Protein AF-A0A1W9NXF7-F1 (afdb_monomer)

Solvent-accessible surface area (backbone atoms only — not comparable to full-atom values): 7085 Å² total; per-residue (Å²): 107,64,58,50,36,44,80,71,62,69,41,52,66,60,58,42,10,56,78,69,75,46,54,50,72,58,42,50,54,52,38,56,53,50,54,50,54,51,52,50,25,68,75,69,70,48,86,86,80,89,77,82,82,99,68,83,76,77,65,59,101,68,73,62,82,70,67,76,68,91,61,62,93,75,79,64,68,71,54,42,19,26,22,85,88,78,66,51,72,43,80,42,50,74,98,51,53,36,66,77,38,61,32,92,88,76,62,46,57,16,36,78,99

pLDDT: mean 80.31, std 16.04, range [45.72, 96.5]

Secondary structure (DSSP, 8-state):
-HHIIIIIS---HHHHHHHTTS-HHHHHHHHHHHHHHHHHHHHHT------SSS------TT----------TT--S--EEE-TTT--EEEPPTTS-GGGSBPTTT-PBPEE-

Foldseek 3Di:
DLCCVCVVVVDDLCVSCVVVVHDSVVSVVVNVVVVVVVVCCVVVVNDDDDDDDPDDPPPPPPPPPPPPPPPPPAQDQAFWWAFPPPRDTDRDHHPAAQQNDADPPPRHGTHTD

Structure (mmCIF, N/CA/C/O backbone):
data_AF-A0A1W9NXF7-F1
#
_entry.id   AF-A0A1W9NXF7-F1
#
loop_
_atom_site.group_PDB
_atom_site.id
_atom_site.type_symbol
_atom_site.label_atom_id
_atom_site.label_alt_id
_atom_site.label_comp_id
_atom_site.label_asym_id
_atom_site.label_entity_id
_atom_site.label_seq_id
_atom_site.pdbx_PDB_ins_code
_atom_site.Cartn_x
_atom_site.Cartn_y
_atom_site.Cartn_z
_atom_site.occupancy
_atom_site.B_iso_or_equiv
_atom_site.auth_seq_id
_atom_site.auth_comp_id
_atom_site.auth_asym_id
_atom_site.auth_atom_id
_atom_site.pdbx_PDB_model_num
ATOM 1 N N . GLU A 1 1 ? -6.644 0.935 5.507 1.00 83.06 1 GLU A N 1
ATOM 2 C CA . GLU A 1 1 ? -7.613 1.759 6.262 1.00 83.06 1 GLU A CA 1
ATOM 3 C C . GLU A 1 1 ? -7.013 2.551 7.431 1.00 83.06 1 GLU A C 1
ATOM 5 O O . GLU A 1 1 ? -7.155 3.764 7.431 1.00 83.06 1 GLU A O 1
ATOM 10 N N . ALA A 1 2 ? -6.282 1.943 8.378 1.00 86.25 2 ALA A N 1
ATOM 11 C CA . ALA A 1 2 ? -5.715 2.667 9.535 1.00 86.25 2 ALA A CA 1
ATOM 12 C C . ALA A 1 2 ? -4.856 3.901 9.172 1.00 86.25 2 ALA A C 1
ATOM 14 O O . ALA A 1 2 ? -5.066 4.982 9.716 1.00 86.25 2 ALA A O 1
ATOM 15 N N . VAL A 1 3 ? -3.947 3.758 8.197 1.00 89.94 3 VAL A N 1
ATOM 16 C CA . VAL A 1 3 ? -3.121 4.863 7.664 1.00 89.94 3 VAL A CA 1
ATOM 17 C C . VAL A 1 3 ? -3.997 5.976 7.081 1.00 89.94 3 VAL A C 1
ATOM 19 O O . VAL A 1 3 ? -3.748 7.147 7.316 1.00 89.94 3 VAL A O 1
ATOM 22 N N . ARG A 1 4 ? -5.093 5.630 6.395 1.00 88.81 4 ARG A N 1
ATOM 23 C CA . ARG A 1 4 ? -6.018 6.611 5.811 1.00 88.81 4 ARG A CA 1
ATOM 24 C C . ARG A 1 4 ? -6.738 7.433 6.882 1.00 88.81 4 ARG A C 1
ATOM 26 O O . ARG A 1 4 ? -6.915 8.634 6.725 1.00 88.81 4 ARG A O 1
ATOM 33 N N . LEU A 1 5 ? -7.198 6.783 7.949 1.00 90.31 5 LEU A N 1
ATOM 34 C CA . LEU A 1 5 ? -7.934 7.454 9.021 1.00 90.31 5 LEU A CA 1
ATOM 35 C C . LEU A 1 5 ? -7.038 8.409 9.811 1.00 90.31 5 LEU A C 1
ATOM 37 O O . LEU A 1 5 ? -7.491 9.498 10.152 1.00 90.31 5 LEU A O 1
ATOM 41 N N . LYS A 1 6 ? -5.789 8.011 10.080 1.00 90.62 6 LYS A N 1
ATOM 42 C CA . LYS A 1 6 ? -4.873 8.823 10.882 1.00 90.62 6 LYS A CA 1
ATOM 43 C C . LYS A 1 6 ? -4.098 9.854 10.067 1.00 90.62 6 LYS A C 1
ATOM 45 O O . LYS A 1 6 ? -4.051 10.995 10.488 1.00 90.62 6 LYS A O 1
ATOM 50 N N . ASP A 1 7 ? -3.525 9.452 8.934 1.00 89.50 7 ASP A N 1
ATOM 51 C CA . ASP A 1 7 ? -2.538 10.256 8.197 1.00 89.50 7 ASP A CA 1
ATOM 52 C C . ASP A 1 7 ? -3.159 11.053 7.032 1.00 89.50 7 ASP A C 1
ATOM 54 O O . ASP A 1 7 ? -2.517 11.935 6.480 1.00 89.50 7 ASP A O 1
ATOM 58 N N . LEU A 1 8 ? -4.398 10.736 6.627 1.00 88.50 8 LEU A N 1
ATOM 59 C CA . LEU A 1 8 ? -5.113 11.408 5.523 1.00 88.50 8 LEU A CA 1
ATOM 60 C C . LEU A 1 8 ? -6.357 12.175 5.983 1.00 88.50 8 LEU A C 1
ATOM 62 O O . LEU A 1 8 ? -6.801 13.093 5.303 1.00 88.50 8 LEU A O 1
ATOM 66 N N . LYS A 1 9 ? -6.977 11.744 7.085 1.00 90.50 9 LYS A N 1
ATOM 67 C CA . LYS A 1 9 ? -8.186 12.357 7.656 1.00 90.50 9 LYS A CA 1
ATOM 68 C C . LYS A 1 9 ? -7.939 13.014 9.015 1.00 90.50 9 LYS A C 1
ATOM 70 O O . LYS A 1 9 ? -8.906 13.459 9.623 1.00 90.50 9 LYS A O 1
ATOM 75 N N . ASP A 1 10 ? -6.695 12.988 9.497 1.00 90.81 10 ASP A N 1
ATOM 76 C CA . ASP A 1 10 ? -6.249 13.570 10.770 1.00 90.81 10 ASP A CA 1
ATOM 77 C C . ASP A 1 10 ? -7.119 13.223 11.989 1.00 90.81 10 ASP A C 1
ATOM 79 O O . ASP A 1 10 ? -7.243 13.996 12.937 1.00 90.81 10 ASP A O 1
ATOM 83 N N . LEU A 1 11 ? -7.720 12.028 12.007 1.00 91.06 11 LEU A N 1
ATOM 84 C CA . LEU A 1 11 ? -8.607 11.639 13.102 1.00 91.06 11 LEU A CA 1
ATOM 85 C C . LEU A 1 11 ? -7.838 11.356 14.395 1.00 91.06 11 LEU A C 1
ATOM 87 O O . LEU A 1 11 ? -6.692 10.879 14.403 1.00 91.06 11 LEU A O 1
ATOM 91 N N . GLY A 1 12 ? -8.515 11.572 15.523 1.00 90.75 12 GLY A N 1
ATOM 92 C CA . GLY A 1 12 ? -8.046 11.130 16.831 1.00 90.75 12 GLY A CA 1
ATOM 93 C C . GLY A 1 12 ? -7.819 9.615 16.861 1.00 90.75 12 GLY A C 1
ATOM 94 O O . GLY A 1 12 ? -8.446 8.850 16.128 1.00 90.75 12 GLY A O 1
ATOM 95 N N . GLN A 1 13 ? -6.903 9.148 17.712 1.00 85.75 13 GLN A N 1
ATOM 96 C CA . GLN A 1 13 ? -6.589 7.716 17.778 1.00 85.75 13 GLN A CA 1
ATOM 97 C C . GLN A 1 13 ? -7.774 6.885 18.288 1.00 85.75 13 GLN A C 1
ATOM 99 O O . GLN A 1 13 ? -8.007 5.779 17.806 1.00 85.75 13 GLN A O 1
ATOM 104 N N . GLU A 1 14 ? -8.546 7.442 19.218 1.00 89.88 14 GLU A N 1
ATOM 105 C CA . GLU A 1 14 ? -9.781 6.834 19.711 1.00 89.88 14 GLU A CA 1
ATOM 106 C C . GLU A 1 14 ? -10.876 6.806 18.643 1.00 89.88 14 GLU A C 1
ATOM 108 O O . GLU A 1 14 ? -11.523 5.781 18.446 1.00 89.88 14 GLU A O 1
ATOM 113 N N . GLU A 1 15 ? -11.064 7.902 17.908 1.00 90.94 15 GLU A N 1
ATOM 114 C CA . GLU A 1 15 ? -12.073 7.994 16.848 1.00 90.94 15 GLU A CA 1
ATOM 115 C C . GLU A 1 15 ? -11.776 7.042 15.688 1.00 90.94 15 GLU A C 1
ATOM 117 O O . GLU A 1 15 ? -12.675 6.386 15.157 1.00 90.94 15 GLU A O 1
ATOM 122 N N . ALA A 1 16 ? -10.504 6.936 15.303 1.00 91.44 16 ALA A N 1
ATOM 123 C CA . ALA A 1 16 ? -10.066 6.018 14.264 1.00 91.44 16 ALA A CA 1
ATOM 124 C C . ALA A 1 16 ? -10.219 4.550 14.701 1.00 91.44 16 ALA A C 1
ATOM 126 O O . ALA A 1 16 ? -10.649 3.720 13.898 1.00 91.44 16 ALA A O 1
ATOM 127 N N . ALA A 1 17 ? -9.943 4.241 15.973 1.00 92.19 17 ALA A N 1
ATOM 128 C CA . ALA A 1 17 ? -10.167 2.915 16.547 1.00 92.19 17 ALA A CA 1
ATOM 129 C C . ALA A 1 17 ? -11.662 2.550 16.571 1.00 92.19 17 ALA A C 1
ATOM 131 O O . ALA A 1 17 ? -12.033 1.477 16.092 1.00 92.19 17 ALA A O 1
ATOM 132 N N . LYS A 1 18 ? -12.528 3.481 17.005 1.00 92.50 18 LYS A N 1
ATOM 133 C CA . LYS A 1 18 ? -13.994 3.330 16.968 1.00 92.50 18 LYS A CA 1
ATOM 134 C C . LYS A 1 18 ? -14.507 3.075 15.548 1.00 92.50 18 LYS A C 1
ATOM 136 O O . LYS A 1 18 ? -15.274 2.141 15.348 1.00 92.50 18 LYS A O 1
ATOM 141 N N . LYS A 1 19 ? -14.036 3.830 14.545 1.00 89.19 19 LYS A N 1
ATOM 142 C CA . LYS A 1 19 ? -14.399 3.616 13.124 1.00 89.19 19 LYS A CA 1
ATOM 143 C C . LYS A 1 19 ? -13.987 2.251 12.580 1.00 89.19 19 LYS A C 1
ATOM 145 O O . LYS A 1 19 ? -14.611 1.767 11.643 1.00 89.19 19 LYS A O 1
ATOM 150 N N . MET A 1 20 ? -12.937 1.656 13.135 1.00 88.75 20 MET A N 1
ATOM 151 C CA . MET A 1 20 ? -12.480 0.319 12.766 1.00 88.75 20 MET A CA 1
ATOM 152 C C . MET A 1 20 ? -13.099 -0.791 13.630 1.00 88.75 20 MET A C 1
ATOM 154 O O . MET A 1 20 ? -12.812 -1.956 13.377 1.00 88.75 20 MET A O 1
ATOM 158 N N . GLY A 1 21 ? -13.916 -0.458 14.639 1.00 90.94 21 GLY A N 1
ATOM 159 C CA . GLY A 1 21 ? -14.507 -1.437 15.556 1.00 90.94 21 GLY A CA 1
ATOM 160 C C . GLY A 1 21 ? -13.476 -2.178 16.417 1.00 90.94 21 GLY A C 1
ATOM 161 O O . GLY A 1 21 ? -13.718 -3.310 16.822 1.00 90.94 21 GLY A O 1
ATOM 162 N N . ILE A 1 22 ? -12.311 -1.571 16.670 1.00 92.50 22 ILE A N 1
ATOM 163 C CA . ILE A 1 22 ? -11.206 -2.182 17.425 1.00 92.50 22 ILE A CA 1
ATOM 164 C C . ILE A 1 22 ? -10.792 -1.318 18.615 1.00 92.50 22 ILE A C 1
ATOM 166 O O . ILE A 1 22 ? -11.080 -0.124 18.675 1.00 92.50 22 ILE A O 1
ATOM 170 N N . SER A 1 23 ? -10.052 -1.909 19.556 1.00 92.75 23 SER A N 1
ATOM 171 C CA . SER A 1 23 ? -9.477 -1.169 20.680 1.00 92.75 23 SER A CA 1
ATOM 172 C C . SER A 1 23 ? -8.340 -0.232 20.242 1.00 92.75 23 SER A C 1
ATOM 174 O O . SER A 1 23 ? -7.599 -0.508 19.292 1.00 92.75 23 SER A O 1
ATOM 176 N N . GLN A 1 24 ? -8.162 0.877 20.967 1.00 90.94 24 GLN A N 1
ATOM 177 C CA . GLN A 1 24 ? -7.118 1.878 20.707 1.00 90.94 24 GLN A CA 1
ATOM 178 C C . GLN A 1 24 ? -5.683 1.286 20.687 1.00 90.94 24 GLN A C 1
ATOM 180 O O . GLN A 1 24 ? -4.922 1.629 19.772 1.00 90.94 24 GLN A O 1
ATOM 185 N N . PRO A 1 25 ? -5.288 0.353 21.585 1.00 92.94 25 PRO A N 1
ATOM 186 C CA . PRO A 1 25 ? -3.965 -0.280 21.525 1.00 92.94 25 PRO A CA 1
ATOM 187 C C . PRO A 1 25 ? -3.767 -1.136 20.265 1.00 92.94 25 PRO A C 1
ATOM 189 O O . PRO A 1 25 ? -2.692 -1.121 19.657 1.00 92.94 25 PRO A O 1
ATOM 192 N N . THR A 1 26 ? -4.815 -1.844 19.832 1.00 92.44 26 THR A N 1
ATOM 193 C CA . THR A 1 26 ? -4.800 -2.650 18.602 1.00 92.44 26 THR A CA 1
ATOM 194 C C . THR A 1 26 ? -4.668 -1.758 17.374 1.00 92.44 26 THR A C 1
ATOM 196 O O . THR A 1 26 ? -3.833 -2.025 16.508 1.00 92.44 26 THR A O 1
ATOM 199 N N . PHE A 1 27 ? -5.404 -0.644 17.334 1.00 94.00 27 PHE A N 1
ATOM 200 C CA . PHE A 1 27 ? -5.261 0.361 16.283 1.00 94.00 27 PHE A CA 1
ATOM 201 C C . PHE A 1 27 ? -3.822 0.890 16.203 1.00 94.00 27 PHE A C 1
ATOM 203 O O . PHE A 1 27 ? -3.247 0.955 15.116 1.00 94.00 27 PHE A O 1
ATOM 210 N N . ASN A 1 28 ? -3.201 1.189 17.351 1.00 92.56 28 ASN A N 1
ATOM 211 C CA . ASN A 1 28 ? -1.812 1.653 17.397 1.00 92.56 28 ASN A CA 1
ATOM 212 C C . ASN A 1 28 ? -0.831 0.626 16.806 1.00 92.56 28 ASN A C 1
ATOM 214 O O . ASN A 1 28 ? 0.036 0.972 16.000 1.00 92.56 28 ASN A O 1
ATOM 218 N N . ARG A 1 29 ? -0.983 -0.659 17.165 1.00 94.38 29 ARG A N 1
ATOM 219 C CA . ARG A 1 29 ? -0.156 -1.746 16.611 1.00 94.38 29 ARG A CA 1
ATOM 220 C C . ARG A 1 29 ? -0.298 -1.848 15.094 1.00 94.38 29 ARG A C 1
ATOM 222 O O . ARG A 1 29 ? 0.716 -1.975 14.403 1.00 94.38 29 ARG A O 1
ATOM 229 N N . ILE A 1 30 ? -1.525 -1.768 14.576 1.00 92.75 30 ILE A N 1
ATOM 230 C CA . ILE A 1 30 ? -1.796 -1.823 13.132 1.00 92.75 30 ILE A CA 1
ATOM 231 C C . ILE A 1 30 ? -1.149 -0.630 12.424 1.00 92.75 30 ILE A C 1
ATOM 233 O O . ILE A 1 30 ? -0.454 -0.819 11.425 1.00 92.75 30 ILE A O 1
ATOM 237 N N . LEU A 1 31 ? -1.317 0.582 12.959 1.00 93.75 31 LEU A N 1
ATOM 238 C CA . LEU A 1 31 ? -0.756 1.800 12.376 1.00 93.75 31 LEU A CA 1
ATOM 239 C C . LEU A 1 31 ? 0.778 1.749 12.320 1.00 93.75 31 LEU A C 1
ATOM 241 O O . LEU A 1 31 ? 1.368 2.019 11.274 1.00 93.75 31 LEU A O 1
ATOM 245 N N . LYS A 1 32 ? 1.427 1.323 13.411 1.00 95.19 32 LYS A N 1
ATOM 246 C CA . LYS A 1 32 ? 2.888 1.169 13.474 1.00 95.19 32 LYS A CA 1
ATOM 247 C C . LYS A 1 32 ? 3.399 0.141 12.462 1.00 95.19 32 LYS A C 1
ATOM 249 O O . LYS A 1 32 ? 4.378 0.399 11.763 1.00 95.19 32 LYS A O 1
ATOM 254 N N . SER A 1 33 ? 2.728 -1.009 12.354 1.00 94.19 33 SER A N 1
ATOM 255 C CA . SER A 1 33 ? 3.080 -2.046 11.376 1.00 94.19 33 SER A CA 1
ATOM 256 C C . SER A 1 33 ? 2.931 -1.544 9.936 1.00 94.19 33 SER A C 1
ATOM 258 O O . SER A 1 33 ? 3.827 -1.745 9.116 1.00 94.19 33 SER A O 1
ATOM 260 N N . ALA A 1 34 ? 1.838 -0.837 9.638 1.00 92.62 34 ALA A N 1
ATOM 261 C CA . ALA A 1 34 ? 1.577 -0.294 8.312 1.00 92.62 34 ALA A CA 1
ATOM 262 C C . ALA A 1 34 ? 2.616 0.762 7.904 1.00 92.62 34 ALA A C 1
ATOM 264 O O . ALA A 1 34 ? 3.199 0.645 6.827 1.00 92.62 34 ALA A O 1
ATOM 265 N N . ARG A 1 35 ? 2.923 1.734 8.776 1.00 94.31 35 ARG A N 1
ATOM 266 C CA . ARG A 1 35 ? 3.947 2.758 8.498 1.00 94.31 35 ARG A CA 1
ATOM 267 C C . ARG A 1 35 ? 5.326 2.146 8.258 1.00 94.31 35 ARG A C 1
ATOM 269 O O . ARG A 1 35 ? 6.018 2.575 7.342 1.00 94.31 35 ARG A O 1
ATOM 276 N N . LYS A 1 36 ? 5.698 1.100 9.008 1.00 95.19 36 LYS A N 1
ATOM 277 C CA . LYS A 1 36 ? 6.961 0.378 8.788 1.00 95.19 36 LYS A CA 1
ATOM 278 C C . LYS A 1 36 ? 7.025 -0.250 7.392 1.00 95.19 36 LYS A C 1
ATOM 280 O O . LYS A 1 36 ? 8.033 -0.096 6.716 1.00 95.19 36 LYS A O 1
ATOM 285 N N . LYS A 1 37 ? 5.956 -0.925 6.949 1.00 92.44 37 LYS A N 1
ATOM 286 C CA . LYS A 1 37 ? 5.886 -1.538 5.609 1.00 92.44 37 LYS A CA 1
ATOM 287 C C . LYS A 1 37 ? 5.935 -0.496 4.491 1.00 92.44 37 LYS A C 1
ATOM 289 O O . LYS A 1 37 ? 6.594 -0.723 3.482 1.00 92.44 37 LYS A O 1
ATOM 294 N N . ILE A 1 38 ? 5.260 0.639 4.678 1.00 92.81 38 ILE A N 1
ATOM 295 C CA . ILE A 1 38 ? 5.283 1.749 3.717 1.00 92.81 38 ILE A CA 1
ATOM 296 C C . ILE A 1 38 ? 6.697 2.325 3.617 1.00 92.81 38 ILE A C 1
ATOM 298 O O . ILE A 1 38 ? 7.228 2.416 2.517 1.00 92.81 38 ILE A O 1
ATOM 302 N N . ALA A 1 39 ? 7.327 2.647 4.750 1.00 94.88 39 ALA A N 1
ATOM 303 C CA . ALA A 1 39 ? 8.688 3.180 4.778 1.00 94.88 39 ALA A CA 1
ATOM 304 C C . ALA A 1 39 ? 9.695 2.218 4.127 1.00 94.88 39 ALA A C 1
ATOM 306 O O . ALA A 1 39 ? 10.469 2.628 3.269 1.00 94.88 39 ALA A O 1
ATOM 307 N N . ASP A 1 40 ? 9.633 0.931 4.476 1.00 95.00 40 ASP A N 1
ATOM 308 C CA . ASP A 1 40 ? 10.468 -0.116 3.879 1.00 95.00 40 ASP A CA 1
ATOM 309 C C . ASP A 1 40 ? 10.264 -0.221 2.358 1.00 95.00 40 ASP A C 1
ATOM 311 O O . ASP A 1 40 ? 11.226 -0.327 1.602 1.00 95.00 40 ASP A O 1
ATOM 315 N N . SER A 1 41 ? 9.019 -0.118 1.887 1.00 94.44 41 SER A N 1
ATOM 316 C CA . SER A 1 41 ? 8.733 -0.173 0.450 1.00 94.44 41 SER A CA 1
A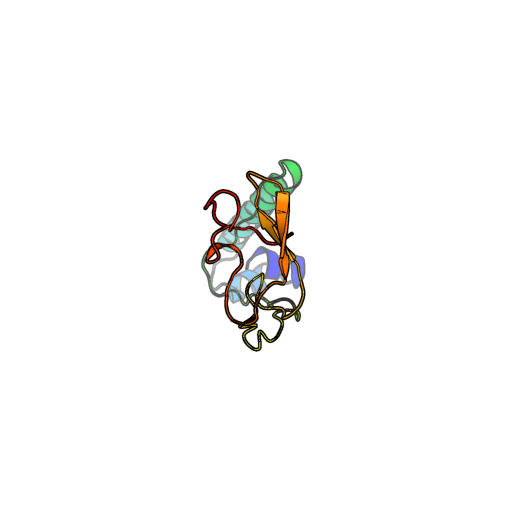TOM 317 C C . SER A 1 41 ? 9.282 1.038 -0.302 1.00 94.44 41 SER A C 1
ATOM 319 O O . SER A 1 41 ? 9.845 0.873 -1.380 1.00 94.44 41 SER A O 1
ATOM 321 N N . LEU A 1 42 ? 9.169 2.235 0.281 1.00 93.19 42 LEU A N 1
ATOM 322 C CA . LEU A 1 42 ? 9.674 3.472 -0.319 1.00 93.19 42 LEU A CA 1
ATOM 323 C C . LEU A 1 42 ? 11.207 3.514 -0.366 1.00 93.19 42 LEU A C 1
ATOM 325 O O . LEU A 1 42 ? 11.766 3.923 -1.376 1.00 93.19 42 LEU A O 1
ATOM 329 N N . VAL A 1 43 ? 11.887 3.074 0.698 1.00 96.50 43 VAL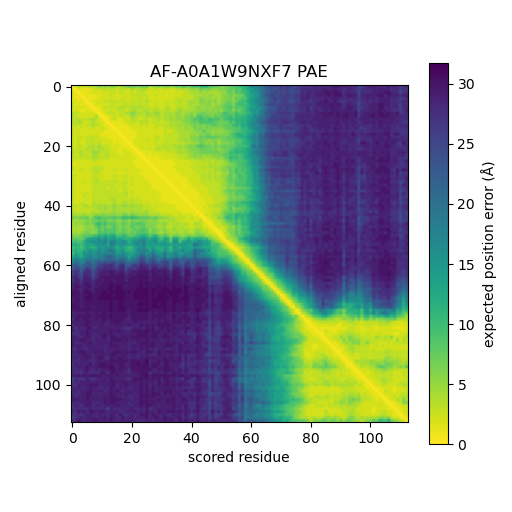 A N 1
ATOM 330 C CA . VAL A 1 43 ? 13.358 3.117 0.780 1.00 96.50 43 VAL A CA 1
ATOM 331 C C . VAL A 1 43 ? 14.005 2.012 -0.054 1.00 96.50 43 VAL A C 1
ATOM 333 O O . VAL A 1 43 ? 15.008 2.251 -0.717 1.00 96.50 43 VAL A O 1
ATOM 336 N N . SER A 1 44 ? 13.447 0.800 -0.041 1.00 93.69 44 SER A N 1
ATOM 337 C CA . SER A 1 44 ? 14.011 -0.344 -0.770 1.00 93.69 44 SER A CA 1
ATOM 338 C C . SER A 1 44 ? 13.468 -0.506 -2.195 1.00 93.69 44 SER A C 1
ATOM 340 O O . SER A 1 44 ? 13.802 -1.488 -2.853 1.00 93.69 44 SER A O 1
ATOM 342 N N . GLY A 1 45 ? 12.600 0.397 -2.662 1.00 91.31 45 GLY A N 1
ATOM 343 C CA . GLY A 1 45 ? 11.980 0.312 -3.989 1.00 91.31 45 GLY A CA 1
ATOM 344 C C . GLY A 1 45 ? 11.067 -0.908 -4.179 1.00 91.31 45 GLY A C 1
ATOM 345 O O . GLY A 1 45 ? 10.918 -1.400 -5.297 1.00 91.31 45 GLY A O 1
ATOM 346 N N . LYS A 1 46 ? 10.469 -1.435 -3.101 1.00 92.00 46 LYS A N 1
ATOM 347 C CA . LYS A 1 46 ? 9.573 -2.602 -3.178 1.00 92.00 46 LYS A CA 1
ATOM 348 C C . LYS A 1 46 ? 8.214 -2.180 -3.730 1.00 92.00 46 LYS A C 1
ATOM 350 O O . LYS A 1 46 ? 7.702 -1.104 -3.420 1.00 92.00 46 LYS A O 1
ATOM 355 N N . SER A 1 47 ? 7.591 -3.056 -4.512 1.00 86.88 47 SER A N 1
ATOM 356 C CA . SER A 1 47 ? 6.241 -2.824 -5.018 1.00 86.88 47 SER A CA 1
ATOM 357 C C . SER A 1 47 ? 5.203 -2.988 -3.902 1.00 86.88 47 SER A C 1
ATOM 359 O O . SER A 1 47 ? 5.173 -3.991 -3.188 1.00 86.88 47 SER A O 1
ATOM 361 N N . ILE A 1 48 ? 4.321 -1.996 -3.753 1.00 86.75 48 ILE A N 1
ATOM 362 C CA . ILE A 1 48 ? 3.172 -2.087 -2.847 1.00 86.75 48 ILE A CA 1
ATOM 363 C C . ILE A 1 48 ? 2.011 -2.698 -3.622 1.00 86.75 48 ILE A C 1
ATOM 365 O O . ILE A 1 48 ? 1.425 -2.062 -4.497 1.00 86.75 48 ILE A O 1
ATOM 369 N N . ARG A 1 49 ? 1.662 -3.936 -3.276 1.00 82.88 49 ARG A N 1
ATOM 370 C CA . ARG A 1 49 ? 0.474 -4.610 -3.792 1.00 82.88 49 ARG A CA 1
ATOM 371 C C . ARG A 1 49 ? -0.646 -4.514 -2.760 1.00 82.88 49 ARG A C 1
ATOM 373 O O . ARG A 1 49 ? -0.475 -4.918 -1.612 1.00 82.88 49 ARG A O 1
ATOM 380 N N . ILE A 1 50 ? -1.773 -3.934 -3.160 1.00 82.6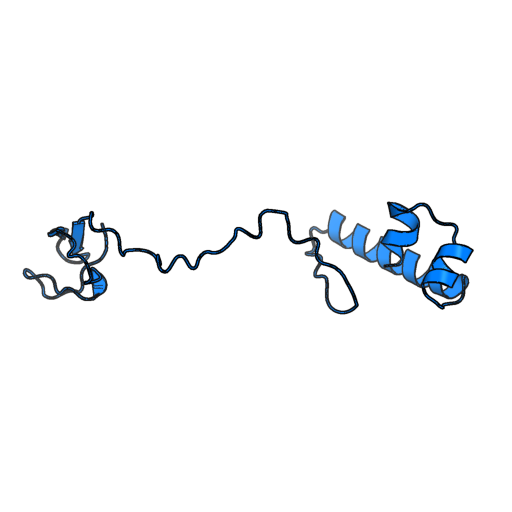2 50 ILE A N 1
ATOM 381 C CA . ILE A 1 50 ? -2.969 -3.822 -2.319 1.00 82.62 50 ILE A CA 1
ATOM 382 C C . ILE A 1 50 ? -3.854 -5.028 -2.628 1.00 82.62 50 ILE A C 1
ATOM 384 O O . ILE A 1 50 ? -4.275 -5.196 -3.770 1.00 82.62 50 ILE A O 1
ATOM 388 N N . GLU A 1 51 ? -4.125 -5.859 -1.625 1.00 77.62 51 GLU A N 1
ATOM 389 C CA . GLU A 1 51 ? -4.983 -7.041 -1.749 1.00 77.62 51 GLU A CA 1
ATOM 390 C C . GLU A 1 51 ? -6.005 -7.087 -0.608 1.00 77.62 51 GLU A C 1
ATOM 392 O O . GLU A 1 51 ? -5.687 -6.750 0.535 1.00 77.62 51 GLU A O 1
ATOM 397 N N . GLY A 1 52 ? -7.226 -7.531 -0.924 1.00 70.25 52 GLY A N 1
ATOM 398 C CA . GLY A 1 52 ? -8.315 -7.719 0.038 1.00 70.25 52 GLY A CA 1
ATOM 399 C C . GLY A 1 52 ? -8.976 -6.433 0.564 1.00 70.25 52 GLY A C 1
ATOM 400 O O . GLY A 1 52 ? -8.564 -5.313 0.266 1.00 70.25 52 GLY A O 1
ATOM 401 N N . GLY A 1 53 ? -10.022 -6.622 1.378 1.00 65.81 53 GLY A N 1
ATOM 402 C CA . GLY A 1 53 ? -10.787 -5.560 2.047 1.00 65.81 53 GLY A CA 1
ATOM 403 C C . GLY A 1 53 ? -11.817 -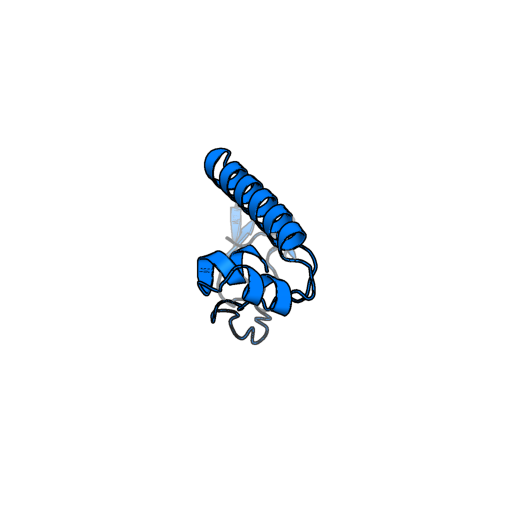4.837 1.168 1.00 65.81 53 GLY A C 1
ATOM 404 O O . GLY A 1 53 ? -11.865 -5.005 -0.047 1.00 65.81 53 GLY A O 1
ATOM 405 N N . GLU A 1 54 ? -12.645 -4.000 1.798 1.00 54.44 54 GLU A N 1
ATOM 406 C CA . GLU A 1 54 ? -13.561 -3.091 1.104 1.00 54.44 54 GLU A CA 1
ATOM 407 C C . GLU A 1 54 ? -12.817 -1.784 0.788 1.00 54.44 54 GLU A C 1
ATOM 409 O O . GLU A 1 54 ? -12.763 -0.848 1.589 1.00 54.44 54 GLU A O 1
ATOM 414 N N . TYR A 1 55 ? -12.161 -1.732 -0.370 1.00 62.44 55 TYR A N 1
ATOM 415 C CA . TYR A 1 55 ? -11.508 -0.524 -0.864 1.00 62.44 55 TYR A CA 1
ATOM 416 C C . TYR A 1 55 ? -12.179 -0.076 -2.158 1.00 62.44 55 TYR A C 1
ATOM 418 O O . TYR A 1 55 ? -12.300 -0.826 -3.125 1.00 62.44 55 TYR A O 1
ATOM 426 N N . LYS A 1 56 ? -12.617 1.184 -2.199 1.00 55.31 56 LYS A N 1
ATOM 427 C CA . LYS A 1 56 ? -13.011 1.807 -3.460 1.00 55.31 56 LYS A CA 1
ATOM 428 C C . LYS A 1 56 ? -11.730 2.189 -4.180 1.00 55.31 56 LYS A C 1
ATOM 430 O O . LYS A 1 56 ? -11.091 3.174 -3.807 1.00 55.31 56 LYS A O 1
ATOM 435 N N . MET A 1 57 ? -11.354 1.429 -5.208 1.00 54.72 57 MET A N 1
ATOM 436 C CA . MET A 1 57 ? -10.479 1.995 -6.227 1.00 54.72 57 MET A CA 1
ATOM 437 C C . MET A 1 57 ? -11.211 3.207 -6.779 1.00 54.72 57 MET A C 1
ATOM 439 O O . MET A 1 57 ? -12.244 3.074 -7.437 1.00 54.72 57 MET A O 1
ATOM 443 N N . VAL A 1 58 ? -10.698 4.400 -6.484 1.00 53.97 58 VAL A N 1
ATOM 444 C CA . VAL A 1 58 ? -11.001 5.551 -7.319 1.00 53.97 58 VAL A CA 1
ATOM 445 C C . VAL A 1 58 ? -10.297 5.214 -8.620 1.00 53.97 58 VAL A C 1
ATOM 447 O O . VAL A 1 58 ? -9.107 5.480 -8.777 1.00 53.97 58 VAL A O 1
ATOM 450 N N . LEU A 1 59 ? -11.003 4.496 -9.502 1.00 54.03 59 LEU A N 1
ATOM 451 C CA . LEU A 1 59 ? -10.592 4.356 -10.887 1.00 54.03 59 LEU A CA 1
ATOM 452 C C . LEU A 1 59 ? -10.183 5.767 -11.302 1.00 54.03 59 LEU A C 1
ATOM 454 O O . LEU A 1 59 ? -10.977 6.695 -11.074 1.00 54.03 59 LEU A O 1
ATOM 458 N N . PRO A 1 60 ? -8.967 5.981 -11.834 1.00 51.50 60 PRO A N 1
ATOM 459 C CA . PRO A 1 60 ? -8.679 7.266 -12.435 1.00 51.50 60 PRO A CA 1
ATOM 460 C C . PRO A 1 60 ? -9.870 7.585 -13.342 1.00 51.50 60 PRO A C 1
ATOM 462 O O . PRO A 1 60 ? -10.412 6.686 -13.997 1.00 51.50 60 PRO A O 1
ATOM 465 N N . ARG A 1 61 ? -10.305 8.848 -13.391 1.00 52.38 61 ARG A N 1
ATOM 466 C CA . ARG A 1 61 ? -11.280 9.355 -14.381 1.00 52.38 61 ARG A CA 1
ATOM 467 C C . ARG A 1 61 ? -10.736 9.256 -15.828 1.00 52.38 61 ARG A C 1
ATOM 469 O O . ARG A 1 61 ? -10.997 10.100 -16.668 1.00 52.38 61 ARG A O 1
ATOM 476 N N . GLY A 1 62 ? -9.960 8.215 -16.099 1.00 51.78 62 GLY A N 1
ATOM 477 C CA . GLY A 1 62 ? -9.480 7.691 -17.357 1.00 51.78 62 GLY A CA 1
ATOM 478 C C . GLY A 1 62 ? -9.658 6.168 -17.418 1.00 51.78 62 GLY A C 1
ATOM 479 O O . GLY A 1 62 ? -8.975 5.522 -18.204 1.00 51.78 62 GLY A O 1
ATOM 480 N N . ALA A 1 63 ? -10.603 5.577 -16.666 1.00 51.09 63 ALA A N 1
ATOM 481 C CA . ALA A 1 63 ? -11.358 4.435 -17.179 1.00 51.09 63 ALA A CA 1
ATOM 482 C C . ALA A 1 63 ? -12.115 4.953 -18.402 1.00 51.09 63 ALA A C 1
ATOM 484 O O . ALA A 1 63 ? -13.294 5.312 -18.343 1.00 51.09 63 ALA A O 1
ATOM 485 N N . GLY A 1 64 ? -11.360 5.125 -19.491 1.00 47.50 64 GLY A N 1
ATOM 486 C CA . GLY A 1 64 ? -11.889 5.455 -20.785 1.00 47.50 64 GLY A CA 1
ATOM 487 C C . GLY A 1 64 ? -13.058 4.523 -20.978 1.00 47.50 64 GLY A C 1
ATOM 488 O O . GLY A 1 64 ? -12.938 3.314 -20.775 1.00 47.50 64 GLY A O 1
ATOM 489 N N . ARG A 1 65 ? -14.203 5.119 -21.292 1.00 47.25 65 ARG A N 1
ATOM 490 C CA . ARG A 1 65 ? -15.308 4.433 -21.927 1.00 47.25 65 ARG A CA 1
ATOM 491 C C . ARG A 1 65 ? -14.700 3.662 -23.087 1.00 47.25 65 ARG A C 1
ATOM 493 O O . ARG A 1 65 ? -14.563 4.193 -24.187 1.00 47.25 65 ARG A O 1
ATOM 500 N N . GLY A 1 66 ? -14.308 2.423 -22.833 1.00 45.72 66 GLY A N 1
ATOM 501 C CA . GLY A 1 66 ? -14.113 1.427 -23.848 1.00 45.72 66 GLY A CA 1
ATOM 502 C C . GLY A 1 66 ? -15.499 1.175 -24.403 1.00 45.72 66 GLY A C 1
ATOM 503 O O . GLY A 1 66 ? -16.101 0.149 -24.126 1.00 45.72 66 GLY A O 1
ATOM 504 N N . ARG A 1 67 ? -16.009 2.115 -25.216 1.00 49.19 67 ARG A N 1
ATOM 505 C CA . ARG A 1 67 ? -16.644 1.714 -26.465 1.00 49.19 67 ARG A CA 1
ATOM 506 C C . ARG A 1 67 ? -15.680 0.683 -26.994 1.00 49.19 67 ARG A C 1
ATOM 508 O O . ARG A 1 67 ? -14.538 1.068 -27.254 1.00 49.19 67 ARG A O 1
ATOM 515 N N . GLY A 1 68 ? -16.070 -0.590 -26.967 1.00 48.94 68 GLY A N 1
ATOM 516 C CA . GLY A 1 68 ? -15.217 -1.668 -27.419 1.00 48.94 68 GLY A CA 1
ATOM 517 C C . GLY A 1 68 ? -14.532 -1.194 -28.687 1.00 48.94 68 GLY A C 1
ATOM 518 O O . GLY A 1 68 ? -15.178 -1.012 -29.717 1.00 48.94 68 GLY A O 1
ATOM 519 N N . ARG A 1 69 ? -13.230 -0.908 -28.596 1.00 52.50 69 ARG A N 1
ATOM 520 C CA . ARG A 1 69 ? -12.408 -0.872 -29.787 1.00 52.50 69 ARG A CA 1
ATOM 521 C C . ARG A 1 69 ? -12.281 -2.341 -30.133 1.00 52.50 69 ARG A C 1
ATOM 523 O O . ARG A 1 69 ? -11.294 -2.987 -29.807 1.00 52.50 69 ARG A O 1
ATOM 530 N N . ALA A 1 70 ? -13.311 -2.854 -30.801 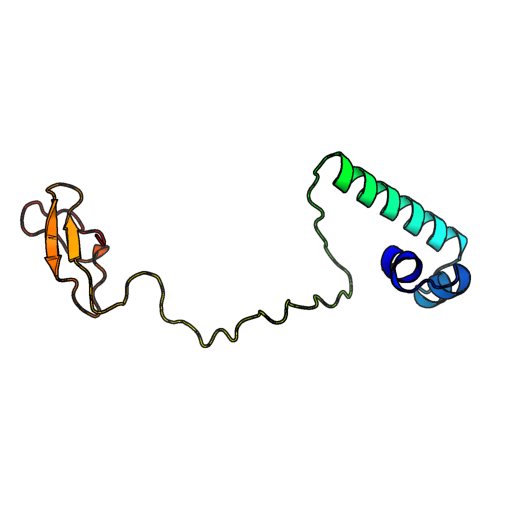1.00 46.91 70 ALA A N 1
ATOM 531 C CA . ALA A 1 70 ? -13.147 -3.836 -31.854 1.00 46.91 70 ALA A CA 1
ATOM 532 C C . ALA A 1 70 ? -12.235 -3.197 -32.917 1.00 46.91 70 ALA A C 1
ATOM 534 O O . ALA A 1 70 ? -12.652 -2.731 -33.967 1.00 46.91 70 ALA A O 1
ATOM 535 N N . GLY A 1 71 ? -10.979 -3.042 -32.535 1.00 47.66 71 GLY A N 1
ATOM 536 C CA . GLY A 1 71 ? -9.931 -2.292 -33.195 1.00 47.66 71 GLY A CA 1
ATOM 537 C C . GLY A 1 71 ? -8.625 -2.783 -32.605 1.00 47.66 71 GLY A C 1
ATOM 538 O O . GLY A 1 71 ? -7.770 -1.992 -32.215 1.00 47.66 71 GLY A O 1
ATOM 539 N N . GLY A 1 72 ? -8.532 -4.110 -32.462 1.00 46.47 72 GLY A N 1
ATOM 540 C CA . GLY A 1 72 ? -7.257 -4.776 -32.326 1.00 46.47 72 GLY A CA 1
ATOM 541 C C . GLY A 1 72 ? -6.337 -4.290 -33.439 1.00 46.47 72 GLY A C 1
ATOM 542 O O . GLY A 1 72 ? -6.771 -3.987 -34.554 1.00 46.47 72 GLY A O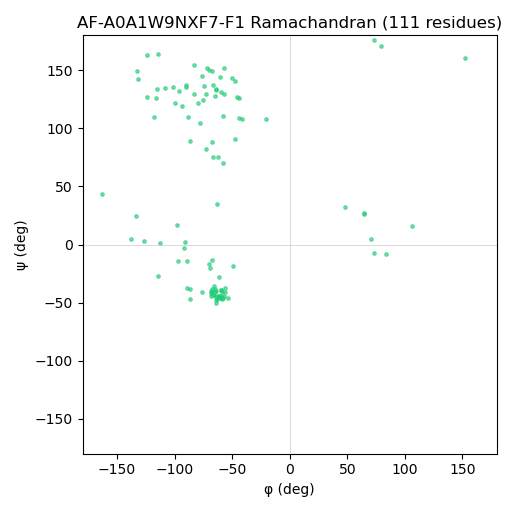 1
ATOM 543 N N . PHE A 1 73 ? -5.070 -4.161 -33.076 1.00 51.16 73 PHE A N 1
ATOM 544 C CA . PHE A 1 73 ? -3.924 -4.059 -33.960 1.00 51.16 73 PHE A CA 1
ATOM 545 C C . PHE A 1 73 ? -4.210 -4.617 -35.372 1.00 51.16 73 PHE A C 1
ATOM 547 O O . PHE A 1 73 ? -4.309 -5.826 -35.556 1.00 51.16 73 PHE A O 1
ATOM 554 N N . GLY A 1 74 ? -4.331 -3.738 -36.376 1.00 52.28 74 GLY A N 1
ATOM 555 C CA . GLY A 1 74 ? -4.172 -4.138 -37.782 1.00 52.28 74 GLY A CA 1
ATOM 556 C C . GLY A 1 74 ? -5.410 -4.244 -38.683 1.00 52.28 74 GLY A C 1
ATOM 557 O O . GLY A 1 74 ? -5.267 -4.797 -39.766 1.00 52.28 74 GLY A O 1
ATOM 558 N N . ALA A 1 75 ? -6.577 -3.694 -38.325 1.00 51.12 75 ALA A N 1
ATOM 559 C CA . ALA A 1 75 ? -7.771 -3.679 -39.198 1.00 51.12 75 ALA A CA 1
ATOM 560 C C . ALA A 1 75 ? -7.991 -2.361 -39.982 1.00 51.12 75 ALA A C 1
ATOM 562 O O . ALA A 1 75 ? -9.093 -2.080 -40.452 1.00 51.12 75 ALA A O 1
ATOM 563 N N . GLY A 1 76 ? -6.968 -1.508 -40.099 1.00 55.66 76 GLY A N 1
ATOM 564 C CA . GLY A 1 76 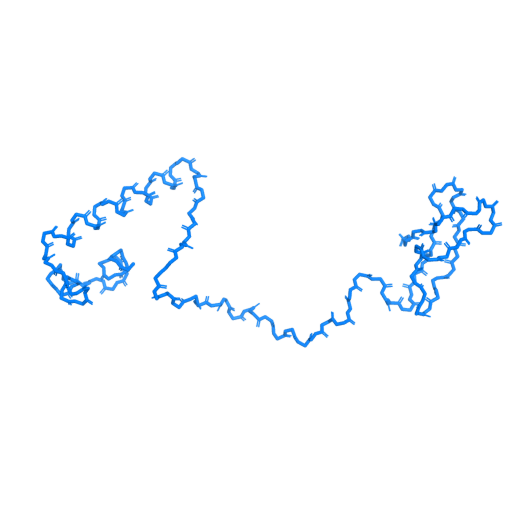? -7.053 -0.296 -40.918 1.00 55.66 76 GLY A CA 1
ATOM 565 C C . GLY A 1 76 ? -6.981 -0.639 -42.414 1.00 55.66 76 GLY A C 1
ATOM 566 O O . GLY A 1 76 ? -6.088 -1.407 -42.772 1.00 55.66 76 GLY A O 1
ATOM 567 N N . PRO A 1 77 ? -7.820 -0.045 -43.292 1.00 57.91 77 PRO A N 1
ATOM 568 C CA . PRO A 1 77 ? -7.783 -0.200 -44.756 1.00 57.91 77 PRO A CA 1
ATOM 569 C C . PRO A 1 77 ? -6.441 -0.014 -45.448 1.00 57.91 77 PRO A C 1
ATOM 571 O O . PRO A 1 77 ? -6.311 -0.308 -46.629 1.00 57.91 77 PRO A O 1
ATOM 574 N N . SER A 1 78 ? -5.521 0.625 -44.743 1.00 62.16 78 SER A N 1
ATOM 575 C CA . SER A 1 78 ? -4.359 1.294 -45.284 1.00 62.16 78 SER A CA 1
ATOM 576 C C . SER A 1 78 ? -3.104 0.727 -44.638 1.00 62.16 78 SER A C 1
ATOM 578 O O . SER A 1 78 ? -2.993 0.677 -43.409 1.00 62.16 78 SER A O 1
ATOM 580 N N . GLY A 1 79 ? -2.165 0.299 -45.470 1.00 75.12 79 GLY A N 1
ATOM 581 C CA . GLY A 1 79 ? -0.880 -0.265 -45.075 1.00 75.12 79 GLY A CA 1
ATOM 582 C C . GLY A 1 79 ? -0.373 -1.228 -46.141 1.00 75.12 79 GLY A C 1
ATOM 583 O O . GLY A 1 79 ? -1.152 -1.713 -46.962 1.00 75.12 79 GLY A O 1
ATOM 584 N N . GLU A 1 80 ? 0.922 -1.510 -46.124 1.00 85.00 80 GLU A N 1
ATOM 585 C CA . GLU A 1 80 ? 1.524 -2.548 -46.958 1.00 85.00 80 GLU A CA 1
ATOM 586 C C . GLU A 1 80 ? 1.765 -3.787 -46.092 1.00 85.00 80 GLU A C 1
ATOM 588 O O . GLU A 1 80 ? 2.223 -3.701 -44.952 1.00 85.00 80 GLU A O 1
ATOM 593 N N . CYS A 1 81 ? 1.432 -4.957 -46.617 1.00 88.44 81 CYS A N 1
ATOM 594 C CA . CYS A 1 81 ? 1.928 -6.211 -46.089 1.00 88.44 81 CYS A CA 1
ATOM 595 C C . CYS A 1 81 ? 3.321 -6.448 -46.681 1.00 88.44 81 CYS A C 1
ATOM 597 O O . CYS A 1 81 ? 3.494 -6.376 -47.898 1.00 88.44 81 CYS A O 1
ATOM 599 N N . VAL A 1 82 ? 4.306 -6.753 -45.843 1.00 91.06 82 VAL A N 1
ATOM 600 C CA . VAL A 1 82 ? 5.691 -7.010 -46.246 1.00 91.06 82 VAL A CA 1
ATOM 601 C C . VAL A 1 82 ? 6.040 -8.457 -45.928 1.00 91.06 82 VAL A C 1
ATOM 603 O O . VAL A 1 82 ? 5.731 -8.976 -44.860 1.00 91.06 82 VAL A O 1
ATOM 606 N N . CYS A 1 83 ? 6.666 -9.151 -46.872 1.00 91.81 83 CYS A N 1
ATOM 607 C CA . CYS A 1 83 ? 7.175 -10.491 -46.641 1.00 91.81 83 CYS A CA 1
ATOM 608 C C . CYS A 1 83 ? 8.516 -10.416 -45.889 1.00 91.81 83 CYS A C 1
ATOM 610 O O . CYS A 1 83 ? 9.464 -9.852 -46.438 1.00 91.81 83 CYS A O 1
ATOM 612 N N . PRO A 1 84 ? 8.653 -11.031 -44.701 1.00 90.12 84 PRO A N 1
ATOM 613 C CA . PRO A 1 84 ? 9.907 -11.002 -43.945 1.00 90.12 84 PRO A CA 1
ATOM 614 C C . PRO A 1 84 ? 11.031 -11.813 -44.607 1.00 90.12 84 PRO A C 1
ATOM 616 O O . PRO A 1 84 ? 12.196 -11.584 -44.311 1.00 90.12 84 PRO A O 1
ATOM 619 N N . ASN A 1 85 ? 10.698 -12.749 -45.502 1.00 88.94 85 ASN A N 1
ATOM 620 C CA . ASN A 1 85 ? 11.683 -13.639 -46.118 1.00 88.94 85 ASN A CA 1
ATOM 621 C C . ASN A 1 85 ? 12.299 -13.061 -47.406 1.00 88.94 85 ASN A C 1
ATOM 623 O O . ASN A 1 85 ? 13.482 -13.233 -47.662 1.00 88.94 85 ASN A O 1
ATOM 627 N N . CYS A 1 86 ? 11.508 -12.368 -48.232 1.00 91.75 86 CYS A N 1
ATOM 628 C CA . CYS A 1 86 ? 11.978 -11.845 -49.525 1.00 91.75 86 CYS A CA 1
ATOM 629 C C . CYS A 1 86 ? 11.747 -10.339 -49.726 1.00 91.75 86 CYS A C 1
ATOM 631 O O . CYS A 1 86 ? 12.003 -9.820 -50.811 1.00 91.75 86 CYS A O 1
ATOM 633 N N . GLY A 1 87 ? 11.208 -9.636 -48.726 1.00 86.94 87 GLY A N 1
ATOM 634 C CA . GLY A 1 87 ? 10.948 -8.193 -48.782 1.00 86.94 87 GLY A CA 1
ATOM 635 C C . GLY A 1 87 ? 9.803 -7.769 -49.709 1.00 86.94 87 GLY A C 1
ATOM 636 O O . GLY A 1 87 ? 9.574 -6.574 -49.887 1.00 86.94 87 GLY A O 1
ATOM 637 N N . TYR A 1 88 ? 9.074 -8.717 -50.312 1.00 90.62 88 TYR A N 1
ATOM 638 C CA . TYR A 1 88 ? 7.947 -8.419 -51.200 1.00 90.62 88 TYR A CA 1
ATOM 639 C C . TYR A 1 88 ? 6.853 -7.625 -50.481 1.00 90.62 88 TYR A C 1
ATOM 641 O O . TYR A 1 88 ? 6.413 -8.033 -49.407 1.00 90.62 88 TYR A O 1
ATOM 649 N N . ARG A 1 89 ? 6.388 -6.533 -51.097 1.00 90.69 89 ARG A N 1
ATOM 650 C CA . ARG A 1 89 ? 5.337 -5.663 -50.560 1.00 90.69 89 ARG A CA 1
ATOM 651 C C . ARG A 1 89 ? 4.045 -5.831 -51.351 1.00 90.69 89 ARG A C 1
ATOM 653 O O . ARG A 1 89 ? 4.078 -5.847 -52.579 1.00 90.69 89 ARG A O 1
ATOM 660 N N . ALA A 1 90 ? 2.925 -5.943 -50.650 1.00 85.69 90 ALA A N 1
ATOM 661 C CA . ALA A 1 90 ? 1.589 -6.009 -51.230 1.00 85.69 90 ALA A CA 1
ATOM 662 C C . ALA A 1 90 ? 0.648 -5.051 -50.489 1.00 85.69 90 ALA A C 1
ATOM 664 O O . ALA A 1 90 ? 0.822 -4.844 -49.288 1.00 85.69 90 ALA A O 1
ATOM 665 N N . PRO A 1 91 ? -0.366 -4.478 -51.152 1.00 85.50 91 PRO A N 1
ATOM 666 C CA . PRO A 1 91 ? -1.361 -3.664 -50.469 1.00 85.50 91 PRO A CA 1
ATOM 667 C C . PRO A 1 91 ? -2.153 -4.515 -49.468 1.00 85.50 91 PRO A C 1
ATOM 669 O O . PRO A 1 91 ? -2.616 -5.612 -49.787 1.00 85.50 91 PRO A O 1
ATOM 672 N N . HIS A 1 92 ? -2.331 -4.005 -48.251 1.00 82.62 92 HIS A N 1
ATOM 673 C CA . HIS A 1 92 ? -3.167 -4.657 -47.251 1.00 82.62 92 HIS A CA 1
ATOM 674 C C . HIS A 1 92 ? -4.631 -4.690 -47.710 1.00 82.62 92 HIS A C 1
ATOM 676 O O . HIS A 1 92 ? -5.186 -3.677 -48.136 1.00 82.62 92 HIS A O 1
ATOM 682 N N . GLN A 1 93 ? -5.279 -5.850 -47.596 1.00 76.25 93 GLN A N 1
ATOM 683 C CA . GLN A 1 93 ? -6.685 -6.010 -47.963 1.00 76.25 93 GLN A CA 1
ATOM 684 C C . GLN A 1 93 ? -7.581 -5.866 -46.732 1.00 76.25 93 GLN A C 1
ATOM 686 O O . GLN A 1 93 ? -7.355 -6.498 -45.699 1.00 76.25 93 GLN A O 1
ATOM 691 N N . ARG A 1 94 ? -8.641 -5.056 -46.851 1.00 76.31 94 ARG A N 1
ATOM 692 C CA . ARG A 1 94 ? -9.649 -4.902 -45.791 1.00 76.31 94 ARG A CA 1
ATOM 693 C C . ARG A 1 94 ? -10.249 -6.263 -45.438 1.00 76.31 94 ARG A C 1
ATOM 695 O O . ARG A 1 94 ? -10.702 -6.984 -46.317 1.00 76.31 94 ARG A O 1
ATOM 702 N N . GLY A 1 95 ? -10.276 -6.580 -44.146 1.00 75.44 95 GLY A N 1
ATOM 703 C CA . GLY A 1 95 ? -10.843 -7.831 -43.635 1.00 75.44 95 GLY A CA 1
ATOM 704 C C . GLY A 1 95 ? -9.8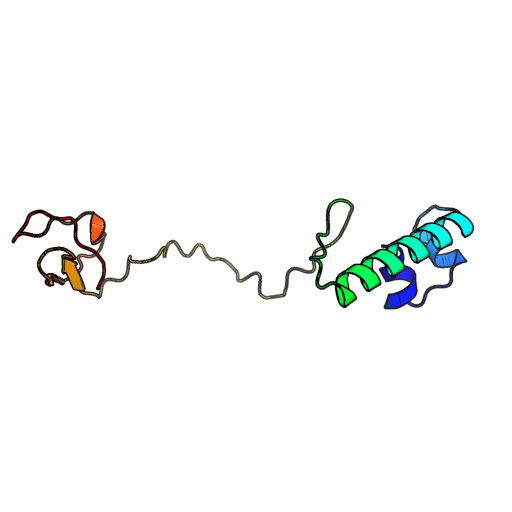97 -9.035 -43.675 1.00 75.44 95 GLY A C 1
ATOM 705 O O . GLY A 1 95 ? -10.223 -10.052 -43.073 1.00 75.44 95 GLY A O 1
ATOM 706 N N . VAL A 1 96 ? -8.717 -8.922 -44.299 1.00 78.75 96 VAL A N 1
ATOM 707 C CA . VAL A 1 96 ? -7.712 -9.996 -44.333 1.00 78.75 96 VAL A CA 1
ATOM 708 C C . VAL A 1 96 ? -6.431 -9.527 -43.636 1.00 78.75 96 VAL A C 1
ATOM 710 O O . VAL A 1 96 ? -5.713 -8.679 -44.169 1.00 78.75 96 VAL A O 1
ATOM 713 N N . PRO A 1 97 ? -6.094 -10.066 -42.450 1.00 82.81 97 PRO A N 1
ATOM 714 C CA . PRO A 1 97 ? -4.838 -9.746 -41.778 1.00 82.81 97 PRO A CA 1
ATOM 715 C C . PRO A 1 97 ? -3.619 -10.127 -42.631 1.00 82.81 97 PRO A C 1
ATOM 717 O O . PRO A 1 97 ? -3.628 -11.169 -43.282 1.00 82.81 97 PRO A O 1
ATOM 720 N N . CYS A 1 98 ? -2.537 -9.336 -42.590 1.00 85.88 98 CYS A N 1
ATOM 721 C CA . CYS A 1 98 ? -1.328 -9.633 -43.377 1.00 85.88 98 CYS A CA 1
ATOM 722 C C . CYS A 1 98 ? -0.765 -11.037 -43.091 1.00 85.88 98 CYS A C 1
ATOM 724 O O . CYS A 1 98 ? -0.375 -11.729 -44.023 1.00 85.88 98 CYS A O 1
ATOM 726 N N . TYR A 1 99 ? -0.814 -11.500 -41.835 1.00 85.69 99 TYR A N 1
ATOM 727 C CA . TYR A 1 99 ? -0.342 -12.839 -41.448 1.00 85.69 99 TYR A CA 1
ATOM 728 C C . TYR A 1 99 ? -1.181 -13.994 -42.010 1.00 85.69 99 TYR A C 1
ATOM 730 O O . TYR A 1 99 ? -0.738 -15.137 -41.953 1.00 85.69 99 TYR A O 1
ATOM 738 N N . ALA A 1 100 ? -2.374 -13.719 -42.548 1.00 85.75 100 ALA A N 1
ATOM 739 C CA . ALA A 1 100 ? -3.193 -14.705 -43.248 1.00 85.75 100 ALA A CA 1
ATOM 740 C C . ALA A 1 100 ? -2.883 -14.771 -44.759 1.00 85.75 100 ALA A C 1
ATOM 742 O O . ALA A 1 100 ? -3.298 -15.719 -45.424 1.00 85.75 100 ALA A O 1
ATOM 743 N N . GLN A 1 101 ? -2.160 -13.790 -45.315 1.00 82.88 101 GLN A N 1
ATOM 744 C CA . GLN A 1 101 ? -1.773 -13.767 -46.727 1.00 82.88 101 GLN A CA 1
ATOM 745 C C . GLN A 1 101 ? -0.422 -14.462 -46.935 1.00 82.88 101 GLN A C 1
ATOM 747 O O . GLN A 1 101 ? 0.539 -14.221 -46.200 1.00 82.88 101 GLN A O 1
ATOM 752 N N . LYS A 1 102 ? -0.334 -15.302 -47.974 1.00 90.56 102 LYS A N 1
ATOM 753 C CA . LYS A 1 102 ? 0.920 -15.928 -48.414 1.00 90.56 102 LYS A CA 1
ATOM 754 C C . LYS A 1 102 ? 1.614 -15.053 -49.450 1.00 90.56 102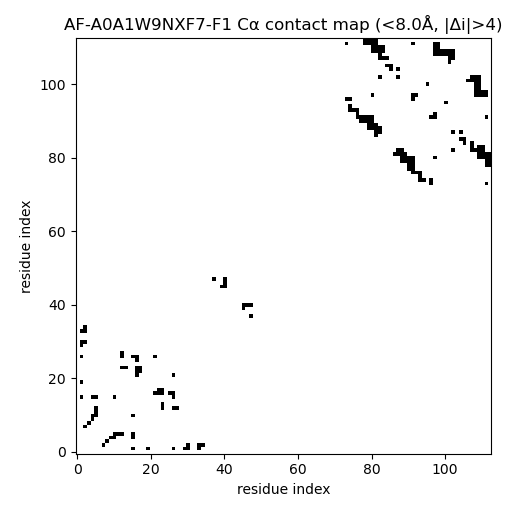 LYS A C 1
ATOM 756 O O . LYS A 1 102 ? 0.986 -14.561 -50.383 1.00 90.56 102 LYS A O 1
ATOM 761 N N . CYS A 1 103 ? 2.926 -14.910 -49.320 1.00 89.81 103 CYS A N 1
ATOM 762 C CA . CYS A 1 103 ? 3.744 -14.208 -50.294 1.00 89.81 103 CYS A CA 1
ATOM 763 C C . CYS A 1 103 ? 3.739 -14.950 -51.649 1.00 89.81 103 CYS A C 1
ATOM 765 O O . CYS A 1 103 ? 4.104 -16.126 -51.680 1.00 89.81 103 CYS A O 1
ATOM 767 N N . PRO A 1 104 ? 3.434 -14.283 -52.779 1.00 89.69 104 PRO A N 1
ATOM 768 C CA . PRO A 1 104 ? 3.440 -14.915 -54.101 1.00 89.69 104 PRO A CA 1
ATOM 769 C C . PRO A 1 104 ? 4.848 -15.266 -54.606 1.00 89.69 104 PRO A C 1
ATOM 771 O O . PRO A 1 104 ? 4.977 -16.061 -55.528 1.00 89.69 104 PRO A O 1
ATOM 774 N N . LYS A 1 105 ? 5.909 -14.691 -54.019 1.00 89.69 105 LYS A N 1
ATOM 775 C CA . LYS A 1 105 ? 7.298 -14.971 -54.420 1.00 89.69 105 LYS A CA 1
ATOM 776 C C . LYS A 1 105 ? 7.909 -16.181 -53.716 1.00 89.69 105 LYS A C 1
ATOM 778 O O . LYS A 1 105 ? 8.682 -16.903 -54.329 1.00 89.69 105 LYS A O 1
ATOM 783 N N . CYS A 1 106 ? 7.614 -16.381 -52.431 1.00 91.38 106 CYS A N 1
ATOM 784 C CA . CYS A 1 106 ? 8.292 -17.401 -51.619 1.00 91.38 106 CYS A CA 1
ATOM 785 C C . CYS A 1 106 ? 7.359 -18.198 -50.692 1.00 91.38 106 CYS A C 1
ATOM 787 O O . CYS A 1 106 ? 7.836 -18.957 -49.856 1.00 91.38 106 CYS A O 1
ATOM 789 N N . GLY A 1 107 ? 6.042 -17.981 -50.759 1.00 86.62 107 GLY A N 1
ATOM 790 C CA . GLY A 1 107 ? 5.035 -18.715 -49.982 1.00 86.62 107 GLY A CA 1
ATOM 791 C C . GLY A 1 107 ? 4.958 -18.390 -48.484 1.00 86.62 107 GLY A C 1
ATOM 792 O O . GLY A 1 107 ? 4.030 -18.850 -47.821 1.00 86.62 107 GLY A O 1
ATOM 793 N N . ALA A 1 108 ? 5.888 -17.595 -47.943 1.00 88.31 108 ALA A N 1
ATOM 794 C CA . ALA A 1 108 ? 5.925 -17.227 -46.526 1.00 88.31 108 ALA A CA 1
ATOM 795 C C . ALA A 1 108 ? 4.746 -16.321 -46.132 1.00 88.31 108 ALA A C 1
ATOM 797 O O . ALA A 1 108 ? 4.279 -15.520 -46.945 1.00 88.31 108 ALA A O 1
ATOM 798 N N . MET A 1 109 ? 4.295 -16.412 -44.878 1.00 90.31 109 MET A N 1
ATOM 799 C CA . MET A 1 109 ? 3.244 -15.534 -44.353 1.00 90.31 109 MET A CA 1
ATOM 800 C C . MET A 1 109 ? 3.736 -14.088 -44.278 1.00 90.31 109 MET A C 1
ATOM 802 O O . MET A 1 109 ? 4.877 -13.827 -43.888 1.00 90.31 109 MET A O 1
ATOM 806 N N . MET A 1 110 ? 2.886 -13.148 -44.680 1.00 89.75 110 MET A N 1
ATOM 807 C CA . MET A 1 110 ? 3.243 -11.732 -44.707 1.00 89.75 110 MET A CA 1
ATOM 808 C C . MET A 1 110 ? 3.067 -11.083 -43.326 1.00 89.75 110 MET A C 1
ATOM 810 O O . MET A 1 110 ? 2.262 -11.515 -42.509 1.00 89.75 110 MET A O 1
ATOM 814 N N . THR A 1 111 ? 3.800 -10.014 -43.043 1.00 87.56 111 THR A N 1
ATOM 815 C CA . THR A 1 111 ? 3.640 -9.199 -41.829 1.00 87.56 111 THR A CA 1
ATOM 816 C C . THR A 1 111 ? 3.167 -7.801 -42.209 1.00 87.56 111 THR A C 1
ATOM 818 O O . THR A 1 111 ? 3.199 -7.428 -43.379 1.00 87.56 111 THR A O 1
ATOM 821 N N . ARG A 1 112 ? 2.648 -7.024 -41.255 1.00 82.12 112 ARG A N 1
ATOM 822 C CA . ARG A 1 112 ? 2.333 -5.613 -41.521 1.00 82.12 112 ARG A CA 1
ATOM 823 C C . ARG A 1 112 ? 3.650 -4.830 -41.537 1.00 82.12 112 ARG A C 1
ATOM 825 O O . ARG A 1 112 ? 4.403 -4.950 -40.572 1.00 82.12 112 ARG A O 1
ATOM 832 N N . GLY A 1 113 ? 3.918 -4.126 -42.636 1.00 70.25 113 GLY A N 1
ATOM 833 C CA . GLY A 1 113 ? 5.048 -3.204 -42.767 1.00 70.25 113 GLY A CA 1
ATOM 834 C C . GLY A 1 113 ? 4.791 -1.853 -42.127 1.00 70.25 113 GLY A C 1
ATOM 835 O O . GLY A 1 113 ? 3.613 -1.555 -41.810 1.00 70.25 113 GLY A O 1
#

Sequence (113 aa):
EAVRLKDLKDLGQEEAAKKMGISQPTFNRILKSARKKIADSLVSGKSIRIEGGEYKMVLPRGAGRGRGRAGGFGAGPSGECVCPNCGYRAPHQRGVPCYAQKCPKCGAMMTRG

Radius of gyration: 27.99 Å; Cα contacts (8 Å, |Δi|>4): 115; chains: 1; bounding box: 31×32×76 Å

Mean predicted aligned error: 17.5 Å